Protein AF-A0A973HHX6-F1 (afdb_monomer_lite)

pLDDT: mean 78.4, std 17.72, range [27.7, 93.25]

Radius of gyration: 16.57 Å; chains: 1; bounding box: 42×41×46 Å

Secondary structure (DSSP, 8-state):
-------------SSGGGSBHHHHHHHHHHHHHHHS---SSS--HHHHHHHHHHHHHHHHHHHHHHHTT-TT--TTT-HHHHHT-BHHHHHHHHHHHHHHHHHHHHHHHT-

Foldseek 3Di:
DDPPPPDDPPPDPDPQQQPALLVVLVVQLVVLVVPDDADPVRGPVVSVVVNVVSVVLLLVLLQVQVVVVPNPDDCVVCVVSSRNHGVVSSVVVVVVVVVVVVVVVVVVVVD

Sequence (111 aa):
MKKVILGSMQVAKGDESSKTIYELSVLQGKSIAINCPHSKKEPNYYCVSLLANSINEYSSFCGWLLEQKNSNLKASDNPLLCQQAKVQRFNQWVEFQNQSIHAEIDNLRNQ

Structure (mmCIF, N/CA/C/O backbone):
data_AF-A0A973HHX6-F1
#
_entry.id   AF-A0A973HHX6-F1
#
loop_
_atom_site.group_PDB
_atom_site.id
_atom_site.type_symbol
_atom_site.label_atom_id
_atom_site.label_alt_id
_atom_site.label_comp_id
_atom_site.label_asym_id
_atom_site.label_entity_id
_atom_site.label_seq_id
_atom_site.pdbx_PDB_ins_code
_atom_site.Cartn_x
_atom_site.Cartn_y
_atom_site.Cartn_z
_atom_site.occupancy
_atom_site.B_iso_or_equiv
_atom_site.auth_seq_id
_atom_site.auth_comp_id
_atom_site.auth_asym_id
_atom_site.auth_atom_id
_atom_site.pdbx_PDB_model_num
ATOM 1 N N . MET A 1 1 ? 23.819 -11.187 18.111 1.00 36.25 1 MET A N 1
ATOM 2 C CA . MET A 1 1 ? 22.684 -11.520 17.222 1.00 36.25 1 MET A CA 1
ATOM 3 C C . MET A 1 1 ? 22.419 -10.316 16.330 1.00 36.25 1 MET A C 1
ATOM 5 O O . MET A 1 1 ? 22.175 -9.236 16.854 1.00 36.25 1 MET A O 1
ATOM 9 N N . LYS A 1 2 ? 22.589 -10.453 15.009 1.00 31.33 2 LYS A N 1
ATOM 10 C CA . LYS A 1 2 ? 22.345 -9.363 14.052 1.00 31.33 2 LYS A CA 1
ATOM 11 C C . LYS A 1 2 ? 20.834 -9.168 13.918 1.00 31.33 2 LYS A C 1
ATOM 13 O O . LYS A 1 2 ? 20.121 -10.115 13.609 1.00 31.33 2 LYS A O 1
ATOM 18 N N . LYS A 1 3 ? 20.365 -7.952 14.200 1.00 27.70 3 LYS A N 1
ATOM 19 C CA . LYS A 1 3 ? 18.966 -7.533 14.076 1.00 27.70 3 LYS A CA 1
ATOM 20 C C . LYS A 1 3 ? 18.580 -7.645 12.596 1.00 27.70 3 LYS A C 1
ATOM 22 O O . LYS A 1 3 ? 19.061 -6.858 11.785 1.00 27.70 3 LYS A O 1
ATOM 27 N N . VAL A 1 4 ? 17.786 -8.652 12.235 1.00 29.12 4 VAL A N 1
ATOM 28 C CA . VAL A 1 4 ? 17.170 -8.731 10.906 1.00 29.12 4 VAL A CA 1
ATOM 29 C C . VAL A 1 4 ? 16.081 -7.669 10.891 1.00 29.12 4 VAL A C 1
ATOM 31 O O . VAL A 1 4 ? 15.010 -7.846 11.462 1.00 29.12 4 VAL A O 1
ATOM 34 N N . ILE A 1 5 ? 16.408 -6.515 10.321 1.00 33.53 5 ILE A N 1
ATOM 35 C CA . ILE A 1 5 ? 15.425 -5.492 9.995 1.00 33.53 5 ILE A CA 1
ATOM 36 C C . ILE A 1 5 ? 14.735 -6.011 8.733 1.00 33.53 5 ILE A C 1
ATOM 38 O O . ILE A 1 5 ? 15.247 -5.837 7.630 1.00 33.53 5 ILE A O 1
ATOM 42 N N . LEU A 1 6 ? 13.614 -6.722 8.908 1.00 32.69 6 LEU A N 1
ATOM 43 C CA . LEU A 1 6 ? 12.597 -6.834 7.862 1.00 32.69 6 LEU A CA 1
ATOM 44 C C . LEU A 1 6 ? 12.334 -5.410 7.392 1.00 32.69 6 LEU A C 1
ATOM 46 O O . LEU A 1 6 ? 12.050 -4.565 8.238 1.00 32.69 6 LEU A O 1
ATOM 50 N N . GLY A 1 7 ? 12.571 -5.151 6.104 1.00 32.06 7 GLY A N 1
ATOM 51 C CA . GLY A 1 7 ? 12.633 -3.821 5.514 1.00 32.06 7 GLY A CA 1
ATOM 52 C C . GLY A 1 7 ? 11.427 -2.980 5.896 1.00 32.06 7 GLY A C 1
ATOM 53 O O . GLY A 1 7 ? 10.417 -2.976 5.205 1.00 32.06 7 GLY A O 1
ATOM 54 N N . SER A 1 8 ? 11.551 -2.250 6.998 1.00 34.44 8 SER A N 1
ATOM 55 C CA . SER A 1 8 ? 10.659 -1.170 7.330 1.00 34.44 8 SER A CA 1
ATOM 56 C C . SER A 1 8 ? 10.894 -0.144 6.242 1.00 34.44 8 SER A C 1
ATOM 58 O O . SER A 1 8 ? 11.982 0.430 6.146 1.00 34.44 8 SER A O 1
ATOM 60 N N . MET A 1 9 ? 9.895 0.030 5.375 1.00 40.38 9 MET A N 1
ATOM 61 C CA . MET A 1 9 ? 9.790 1.212 4.538 1.00 40.38 9 MET A CA 1
ATOM 62 C C . MET A 1 9 ? 10.012 2.405 5.463 1.00 40.38 9 MET A C 1
ATOM 64 O O . MET A 1 9 ? 9.142 2.772 6.250 1.00 40.38 9 MET A O 1
ATOM 68 N N . GLN A 1 10 ? 11.211 2.980 5.427 1.00 38.38 10 GLN A N 1
ATOM 69 C CA . GLN A 1 10 ? 11.433 4.312 5.954 1.00 38.38 10 GLN A CA 1
ATOM 70 C C . GLN A 1 10 ? 10.732 5.239 4.968 1.00 38.38 10 GLN A C 1
ATOM 72 O O . GLN A 1 10 ? 11.337 5.739 4.022 1.00 38.38 10 GLN A O 1
ATOM 77 N N . VAL A 1 11 ? 9.414 5.355 5.142 1.00 45.75 11 VAL A N 1
ATOM 78 C CA . VAL A 1 11 ? 8.570 6.318 4.443 1.00 45.75 11 VAL A CA 1
ATOM 79 C C . VAL A 1 11 ? 9.117 7.707 4.780 1.00 45.75 11 VAL A C 1
ATOM 81 O O . VAL A 1 11 ? 9.583 7.960 5.897 1.00 45.75 11 VAL A O 1
ATOM 84 N N . ALA A 1 12 ? 9.240 8.533 3.750 1.00 43.12 12 ALA A N 1
ATOM 85 C CA . ALA A 1 12 ? 10.236 9.579 3.672 1.00 43.12 12 ALA A CA 1
ATOM 86 C C . ALA A 1 12 ? 9.999 10.721 4.678 1.00 43.12 12 ALA A C 1
ATOM 88 O O . ALA A 1 12 ? 8.896 11.170 4.962 1.00 43.12 12 ALA A O 1
ATOM 89 N N . LYS A 1 13 ? 11.098 11.236 5.236 1.00 37.97 13 LYS A N 1
ATOM 90 C CA . LYS A 1 13 ? 11.108 12.395 6.140 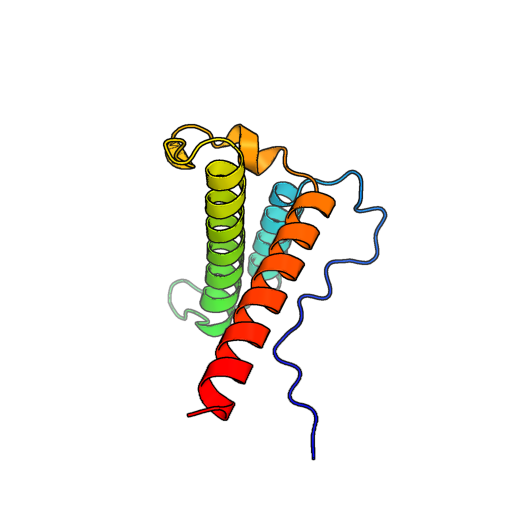1.00 37.97 13 LYS A CA 1
ATOM 91 C C . LYS A 1 13 ? 11.009 13.711 5.354 1.00 37.97 13 LYS A C 1
ATOM 93 O O . LYS A 1 13 ? 11.914 14.538 5.418 1.00 37.97 13 LYS A O 1
ATOM 98 N N . GLY A 1 14 ? 9.953 13.880 4.565 1.00 40.38 14 GLY A N 1
ATOM 99 C CA . GLY A 1 14 ? 9.556 15.170 3.992 1.00 40.38 14 GLY A CA 1
ATOM 100 C C . GLY A 1 14 ? 8.281 15.680 4.662 1.00 40.38 14 GLY A C 1
ATOM 101 O O . GLY A 1 14 ? 7.698 14.981 5.480 1.00 40.38 14 GLY A O 1
ATOM 102 N N . ASP A 1 15 ? 7.820 16.875 4.309 1.00 49.41 15 ASP A N 1
ATOM 103 C CA . ASP A 1 15 ? 6.526 17.442 4.726 1.00 49.41 15 ASP A CA 1
ATOM 104 C C . ASP A 1 15 ? 5.332 16.655 4.113 1.00 49.41 15 ASP A C 1
ATOM 106 O O . ASP A 1 15 ? 4.575 17.131 3.267 1.00 49.41 15 ASP A O 1
ATOM 110 N N . GLU A 1 16 ? 5.239 15.363 4.447 1.00 54.00 16 GLU A N 1
ATOM 111 C CA . GLU A 1 16 ? 4.440 14.329 3.772 1.00 54.00 16 GLU A CA 1
ATOM 112 C C . GLU A 1 16 ? 2.988 14.257 4.240 1.00 54.00 16 GLU A C 1
ATOM 114 O O . GLU A 1 16 ? 2.180 13.548 3.643 1.00 54.00 16 GLU A O 1
ATOM 119 N N . SER A 1 17 ? 2.621 15.027 5.266 1.00 56.34 17 SER A N 1
ATOM 120 C CA . SER A 1 17 ? 1.243 15.075 5.772 1.00 56.34 17 SER A CA 1
ATOM 121 C C . SER A 1 17 ? 0.237 15.536 4.705 1.00 56.34 17 SER A C 1
ATOM 123 O O . SER A 1 17 ? -0.925 15.124 4.712 1.00 56.34 17 SER A O 1
ATOM 125 N N . SER A 1 18 ? 0.699 16.349 3.749 1.00 63.78 18 SER A N 1
ATOM 126 C CA . SER A 1 18 ? -0.101 16.885 2.648 1.00 63.78 18 SER A CA 1
ATOM 127 C C . SER A 1 18 ? -0.186 15.954 1.433 1.00 63.78 18 SER A C 1
ATOM 129 O O . SER A 1 18 ? -1.127 16.087 0.642 1.00 63.78 18 SER A O 1
ATOM 131 N N . LYS A 1 19 ? 0.733 14.990 1.289 1.00 80.56 19 LYS A N 1
ATOM 132 C CA . LYS A 1 19 ? 0.777 14.071 0.145 1.00 80.56 19 LYS A CA 1
ATOM 133 C C . LYS A 1 19 ? -0.207 12.918 0.310 1.00 80.56 19 LYS A C 1
ATOM 135 O O . LYS A 1 19 ? -0.585 12.522 1.416 1.00 80.56 19 LYS A O 1
ATOM 140 N N . THR A 1 20 ? -0.656 12.387 -0.815 1.00 90.25 20 THR A N 1
ATOM 141 C CA . THR A 1 20 ? -1.434 11.149 -0.852 1.00 90.25 20 THR A CA 1
ATOM 142 C C . THR A 1 20 ? -0.505 9.945 -0.883 1.00 90.25 20 THR A C 1
ATOM 144 O O . THR A 1 20 ? 0.608 10.009 -1.409 1.00 90.25 20 THR A O 1
ATOM 147 N N . ILE A 1 21 ? -0.966 8.816 -0.348 1.00 89.06 21 ILE A N 1
ATOM 148 C CA . ILE A 1 21 ? -0.199 7.571 -0.447 1.00 89.06 21 ILE A CA 1
ATOM 149 C C . ILE A 1 21 ? -0.043 7.128 -1.907 1.00 89.06 21 ILE A C 1
ATOM 151 O O . ILE A 1 21 ? 1.008 6.627 -2.284 1.00 89.06 21 ILE A O 1
ATOM 155 N N . TYR A 1 22 ? -1.032 7.414 -2.759 1.00 88.00 22 TYR A N 1
ATOM 156 C CA . TYR A 1 22 ? -0.948 7.145 -4.193 1.00 88.00 22 TYR A CA 1
ATOM 157 C C . TYR A 1 22 ? 0.222 7.878 -4.864 1.00 88.00 22 TYR A C 1
ATOM 159 O O . TYR A 1 22 ? 0.988 7.262 -5.603 1.00 88.00 22 TYR A O 1
ATOM 167 N N . GLU A 1 23 ? 0.407 9.173 -4.584 1.00 88.62 23 GLU A N 1
ATOM 168 C CA . GLU A 1 23 ? 1.547 9.934 -5.112 1.00 88.62 23 GLU A CA 1
ATOM 169 C C . GLU A 1 23 ? 2.882 9.324 -4.676 1.00 88.62 23 GLU A C 1
ATOM 171 O O . GLU A 1 23 ? 3.797 9.203 -5.493 1.00 88.62 23 GLU A O 1
ATOM 176 N N . LEU A 1 24 ? 2.989 8.897 -3.415 1.00 87.31 24 LEU A N 1
ATOM 177 C CA . LEU A 1 24 ? 4.190 8.239 -2.905 1.00 87.31 24 LEU A CA 1
ATOM 178 C C . LEU A 1 24 ? 4.434 6.883 -3.581 1.00 87.31 24 LEU A C 1
ATOM 180 O O . LEU A 1 24 ? 5.556 6.632 -4.018 1.00 87.31 24 LEU A O 1
ATOM 184 N N . SER A 1 25 ? 3.403 6.050 -3.755 1.00 87.00 25 SER A N 1
ATOM 185 C CA . SER A 1 25 ? 3.503 4.766 -4.466 1.00 87.00 25 SER A CA 1
ATOM 186 C C . SER A 1 25 ? 3.927 4.953 -5.927 1.00 87.00 25 SER A C 1
ATOM 188 O O . SER A 1 25 ? 4.786 4.227 -6.429 1.00 87.00 25 SER A O 1
ATOM 190 N N . VAL A 1 26 ? 3.403 5.976 -6.614 1.00 87.00 26 VAL A N 1
ATOM 191 C CA . VAL A 1 26 ? 3.818 6.314 -7.987 1.00 87.00 26 VAL A CA 1
ATOM 192 C C . VAL A 1 26 ? 5.279 6.768 -8.031 1.00 87.00 26 VAL A C 1
ATOM 194 O O . VAL A 1 26 ? 6.028 6.347 -8.917 1.00 87.00 26 VAL A O 1
ATOM 197 N N . LEU A 1 27 ? 5.712 7.616 -7.093 1.00 88.38 27 LEU A N 1
ATOM 198 C CA . LEU A 1 27 ? 7.106 8.063 -7.005 1.00 88.38 27 LEU A CA 1
ATOM 199 C C . LEU A 1 27 ? 8.059 6.899 -6.704 1.00 88.38 27 LEU A C 1
ATOM 201 O O . LEU A 1 27 ? 9.119 6.803 -7.324 1.00 88.38 27 LEU A O 1
ATOM 205 N N . GLN A 1 28 ? 7.665 5.986 -5.816 1.00 86.56 28 GLN A N 1
ATOM 206 C CA . GLN A 1 28 ? 8.413 4.768 -5.517 1.00 86.56 28 GLN A CA 1
ATOM 207 C C . GLN A 1 28 ? 8.537 3.877 -6.758 1.00 86.56 28 GLN A C 1
ATOM 209 O O . GLN A 1 28 ? 9.646 3.470 -7.100 1.00 86.56 28 GLN A O 1
ATOM 214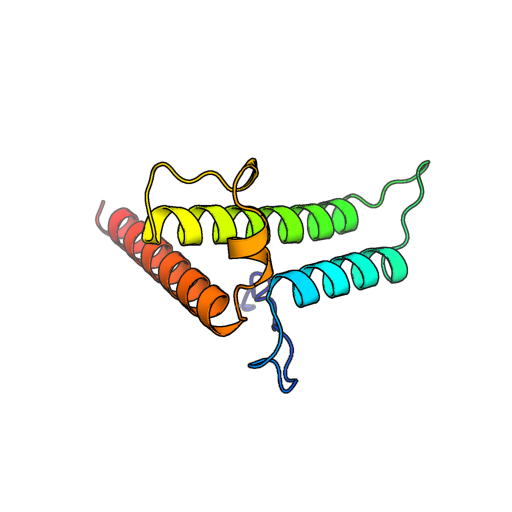 N N . GLY A 1 29 ? 7.439 3.641 -7.484 1.00 85.88 29 GLY A N 1
ATOM 215 C CA . GLY A 1 29 ? 7.451 2.870 -8.729 1.00 85.88 29 GLY A CA 1
ATOM 216 C C . GLY A 1 29 ? 8.381 3.472 -9.787 1.00 85.88 29 GLY A C 1
ATOM 217 O O . GLY A 1 29 ? 9.180 2.754 -10.390 1.00 85.88 29 GLY A O 1
ATOM 218 N N . LYS A 1 30 ? 8.358 4.802 -9.958 1.00 87.00 30 LYS A N 1
ATOM 219 C CA . LYS A 1 30 ? 9.296 5.519 -10.843 1.00 87.00 30 LYS A CA 1
ATOM 220 C C . LYS A 1 30 ? 10.749 5.361 -10.394 1.00 87.00 30 LYS A C 1
ATOM 222 O O . LYS A 1 30 ? 11.616 5.119 -11.227 1.00 87.00 30 LYS A O 1
ATOM 227 N N . SER A 1 31 ? 11.016 5.469 -9.093 1.00 87.44 31 SER A N 1
ATOM 228 C CA . SER A 1 31 ? 12.360 5.286 -8.535 1.00 87.44 31 SER A CA 1
ATOM 229 C C . SER A 1 31 ? 12.888 3.869 -8.770 1.00 87.44 31 SER A C 1
ATOM 231 O O . SER A 1 31 ? 14.024 3.711 -9.210 1.00 87.44 31 SER A O 1
ATOM 233 N N . ILE A 1 32 ? 12.062 2.839 -8.553 1.00 84.75 32 ILE A N 1
ATOM 234 C CA . ILE A 1 32 ? 12.425 1.440 -8.830 1.00 84.75 32 ILE A CA 1
ATOM 235 C C . ILE A 1 32 ? 12.707 1.253 -10.323 1.00 84.75 32 ILE A C 1
ATOM 237 O O . ILE A 1 32 ? 13.696 0.620 -10.676 1.00 84.75 32 ILE A O 1
ATOM 241 N N . ALA A 1 33 ? 11.885 1.833 -11.202 1.00 82.31 33 ALA A N 1
ATOM 242 C CA . ALA A 1 33 ? 12.086 1.731 -12.644 1.00 82.31 33 ALA A CA 1
ATOM 243 C C . ALA A 1 33 ? 13.414 2.355 -13.115 1.00 82.31 33 ALA A C 1
ATOM 245 O O . ALA A 1 33 ? 14.045 1.814 -14.017 1.00 82.31 33 ALA A O 1
ATOM 246 N N . ILE A 1 34 ? 13.846 3.464 -12.502 1.00 85.19 34 ILE A N 1
ATOM 247 C CA . ILE A 1 34 ? 15.104 4.155 -12.835 1.00 85.19 34 ILE A CA 1
ATOM 248 C C . ILE A 1 34 ? 16.314 3.434 -12.235 1.00 85.19 34 ILE A C 1
ATOM 250 O O . ILE A 1 34 ? 17.316 3.220 -12.911 1.00 85.19 34 ILE A O 1
ATOM 254 N N . ASN A 1 35 ? 16.231 3.087 -10.951 1.00 83.50 35 ASN A N 1
ATOM 255 C CA . ASN A 1 35 ? 17.377 2.615 -10.178 1.00 83.50 35 ASN A CA 1
ATOM 256 C C . ASN A 1 35 ? 17.567 1.102 -10.250 1.00 83.50 35 ASN A C 1
ATOM 258 O O . ASN A 1 35 ? 18.591 0.594 -9.793 1.00 83.50 35 ASN A O 1
ATOM 262 N N . CYS A 1 36 ? 16.598 0.372 -10.802 1.00 81.62 36 CYS A N 1
ATOM 263 C CA . CYS A 1 36 ? 16.752 -1.050 -10.994 1.00 81.62 36 CYS A CA 1
ATOM 264 C C . CYS A 1 36 ? 17.215 -1.401 -12.412 1.00 81.62 36 CYS A C 1
ATOM 266 O O . CYS A 1 36 ? 16.417 -1.292 -13.348 1.00 81.62 36 CYS A O 1
ATOM 268 N N . PRO A 1 37 ? 18.424 -1.966 -12.575 1.00 72.31 37 PRO A N 1
ATOM 269 C CA . PRO A 1 37 ? 18.817 -2.576 -13.832 1.00 72.31 37 PRO A CA 1
ATOM 270 C C . PRO A 1 37 ? 17.948 -3.812 -14.085 1.00 72.31 37 PRO A C 1
ATOM 272 O O . PRO A 1 37 ? 18.080 -4.833 -13.411 1.00 72.31 37 PRO A O 1
ATOM 275 N N . HIS A 1 38 ? 17.040 -3.709 -15.049 1.00 74.25 38 HIS A N 1
ATOM 276 C CA . HIS A 1 38 ? 16.279 -4.826 -15.591 1.00 74.25 38 HIS A CA 1
ATOM 277 C C . HIS A 1 38 ? 16.089 -4.614 -17.090 1.00 74.25 38 HIS A C 1
ATOM 279 O O . HIS A 1 38 ? 15.955 -3.487 -17.564 1.00 74.25 38 HIS A O 1
ATOM 285 N N . SER A 1 39 ? 16.054 -5.702 -17.853 1.00 73.56 39 SER A N 1
ATOM 286 C CA . SER A 1 39 ? 15.640 -5.660 -19.252 1.00 73.56 39 SER A CA 1
ATOM 287 C C . SER A 1 39 ? 14.536 -6.682 -19.497 1.00 73.56 39 SER A C 1
ATOM 289 O O . SER A 1 39 ? 14.339 -7.607 -18.713 1.00 73.56 39 SER A O 1
ATOM 291 N N . LYS A 1 40 ? 13.815 -6.555 -20.617 1.00 72.81 40 LYS A N 1
ATOM 292 C CA . LYS A 1 40 ? 12.834 -7.577 -21.025 1.00 72.81 40 LYS A CA 1
ATOM 293 C C . LYS A 1 40 ? 13.476 -8.948 -21.278 1.00 72.81 40 LYS A C 1
ATOM 295 O O . LYS A 1 40 ? 12.779 -9.951 -21.226 1.00 72.81 40 LYS A O 1
ATOM 300 N N . LYS A 1 41 ? 14.776 -8.980 -21.591 1.00 81.00 41 LYS A N 1
ATOM 301 C CA . LYS A 1 41 ? 15.534 -10.209 -21.868 1.00 81.00 41 LYS A CA 1
ATOM 302 C C . LYS A 1 41 ? 16.155 -10.803 -20.602 1.00 81.00 41 LYS A C 1
ATOM 304 O O . LYS A 1 41 ? 16.330 -12.010 -20.529 1.00 81.00 41 LYS A O 1
ATOM 309 N N . GLU A 1 42 ? 16.435 -9.959 -19.613 1.00 80.50 42 GLU A N 1
ATOM 310 C CA . GLU A 1 42 ? 17.034 -10.317 -18.328 1.00 80.50 42 GLU A CA 1
ATOM 311 C C . GLU A 1 42 ? 16.282 -9.582 -17.211 1.00 80.50 42 GLU A C 1
ATOM 313 O O . GLU A 1 42 ? 16.661 -8.470 -16.813 1.00 80.50 42 GLU A O 1
ATOM 318 N N . PRO A 1 43 ? 15.152 -10.144 -16.749 1.00 80.44 43 PRO A N 1
ATOM 319 C CA . PRO A 1 43 ? 14.395 -9.544 -15.668 1.00 80.44 43 PRO A CA 1
ATOM 320 C C . PRO A 1 43 ? 15.191 -9.618 -14.363 1.00 80.44 43 PRO A C 1
ATOM 322 O O . PRO A 1 43 ? 15.698 -10.670 -13.976 1.00 80.44 43 PRO A O 1
ATOM 325 N N . ASN A 1 44 ? 15.241 -8.504 -13.636 1.00 86.75 44 ASN A N 1
ATOM 326 C CA . ASN A 1 44 ? 15.718 -8.494 -12.261 1.00 86.75 44 ASN A CA 1
ATOM 327 C C . ASN A 1 44 ? 14.539 -8.770 -11.325 1.00 86.75 44 ASN A C 1
ATOM 329 O O . ASN A 1 44 ? 13.781 -7.864 -10.969 1.00 86.75 44 ASN A O 1
ATOM 333 N N . TYR A 1 45 ? 14.372 -10.037 -10.948 1.00 87.31 45 TYR A N 1
ATOM 334 C CA . TYR A 1 45 ? 13.233 -10.490 -10.146 1.00 87.31 45 TYR A CA 1
ATOM 335 C C . TYR A 1 45 ? 13.136 -9.816 -8.779 1.00 87.31 45 TYR A C 1
ATOM 337 O O . TYR A 1 45 ? 12.029 -9.617 -8.286 1.00 87.31 45 TYR A O 1
ATOM 345 N N . TYR A 1 46 ? 14.260 -9.391 -8.197 1.00 86.81 46 TYR A N 1
ATOM 346 C CA . TYR A 1 46 ? 14.234 -8.610 -6.965 1.00 86.81 46 TYR A CA 1
ATOM 347 C C . TYR A 1 46 ? 13.509 -7.277 -7.182 1.00 86.81 46 TYR A C 1
ATOM 349 O O . TYR A 1 46 ? 12.606 -6.922 -6.432 1.00 86.81 46 TYR A O 1
ATOM 357 N N . CYS A 1 47 ? 13.796 -6.565 -8.263 1.00 84.69 47 CYS A N 1
ATOM 358 C CA . CYS A 1 47 ? 13.118 -5.299 -8.526 1.00 84.69 47 CYS A CA 1
ATOM 359 C C . CYS A 1 47 ? 11.674 -5.456 -8.970 1.00 84.69 47 CYS A C 1
ATOM 361 O O . CYS A 1 47 ? 10.827 -4.647 -8.595 1.00 84.69 47 CYS A O 1
ATOM 363 N N . VAL A 1 48 ? 11.385 -6.514 -9.730 1.00 83.81 48 VAL A N 1
ATOM 364 C CA . VAL A 1 48 ? 10.003 -6.897 -10.028 1.00 83.81 48 VAL A CA 1
ATOM 365 C C . VAL A 1 48 ? 9.250 -7.157 -8.721 1.00 83.81 48 VAL A C 1
ATOM 367 O O . VAL A 1 48 ? 8.135 -6.666 -8.568 1.00 83.81 48 VAL A O 1
ATOM 370 N N . SER A 1 49 ? 9.870 -7.832 -7.744 1.00 88.19 49 SER A N 1
ATOM 371 C CA . SER A 1 49 ? 9.256 -8.051 -6.429 1.00 88.19 49 SER A CA 1
ATOM 372 C C . SER A 1 49 ? 9.082 -6.768 -5.619 1.00 88.19 49 SER A C 1
ATOM 374 O O . SER A 1 49 ? 8.055 -6.625 -4.969 1.00 88.19 49 SER A O 1
ATOM 376 N N . LEU A 1 50 ? 10.003 -5.800 -5.700 1.00 86.62 50 LEU A N 1
ATOM 377 C CA . LEU A 1 50 ? 9.837 -4.505 -5.029 1.00 86.62 50 LEU A CA 1
ATOM 378 C C . LEU A 1 50 ? 8.644 -3.726 -5.592 1.00 86.62 50 LEU A C 1
ATOM 380 O O . LEU A 1 50 ? 7.862 -3.156 -4.830 1.00 86.62 50 LEU A O 1
ATOM 384 N N . LEU A 1 51 ? 8.483 -3.719 -6.920 1.00 85.12 51 LEU A N 1
ATOM 385 C CA . LEU A 1 51 ? 7.334 -3.086 -7.562 1.00 85.12 51 LEU A CA 1
ATOM 386 C C . LEU A 1 51 ? 6.032 -3.813 -7.204 1.00 85.12 51 LEU A C 1
ATOM 388 O O . LEU A 1 51 ? 5.054 -3.167 -6.834 1.00 85.12 51 LEU A O 1
ATOM 392 N N . ALA A 1 52 ? 6.030 -5.147 -7.268 1.00 88.00 52 ALA A N 1
ATOM 393 C CA . ALA A 1 52 ? 4.880 -5.959 -6.887 1.00 88.00 52 ALA A CA 1
ATOM 394 C C . ALA A 1 52 ? 4.496 -5.752 -5.414 1.00 88.00 52 ALA A C 1
ATOM 396 O O . ALA A 1 52 ? 3.315 -5.623 -5.111 1.00 88.00 52 ALA A O 1
ATOM 397 N N . ASN A 1 53 ? 5.477 -5.650 -4.511 1.00 88.81 53 ASN A N 1
ATOM 398 C CA . ASN A 1 53 ? 5.237 -5.386 -3.095 1.00 88.81 53 ASN A CA 1
ATOM 399 C C . ASN A 1 53 ? 4.551 -4.031 -2.889 1.00 88.81 53 ASN A C 1
ATOM 401 O O . ASN A 1 53 ? 3.528 -3.970 -2.220 1.00 88.81 53 ASN A O 1
ATOM 405 N N . SER A 1 54 ? 5.047 -2.972 -3.539 1.00 86.50 54 SER A N 1
ATOM 406 C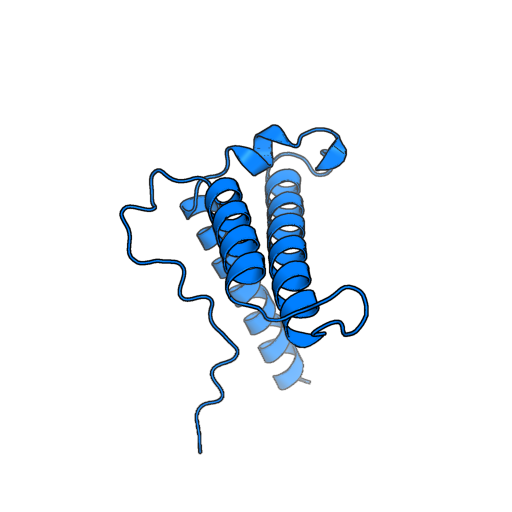 CA . SER A 1 54 ? 4.440 -1.634 -3.461 1.00 86.50 54 SER A CA 1
ATOM 407 C C . SER A 1 54 ? 2.989 -1.622 -3.971 1.00 86.50 54 SER A C 1
ATOM 409 O O . SER A 1 54 ? 2.110 -1.018 -3.354 1.00 86.50 54 SER A O 1
ATOM 411 N N . ILE A 1 55 ? 2.707 -2.340 -5.068 1.00 86.88 55 ILE A N 1
ATOM 412 C CA . ILE A 1 55 ? 1.344 -2.487 -5.608 1.00 86.88 55 ILE A CA 1
ATOM 413 C C . ILE A 1 55 ? 0.448 -3.250 -4.626 1.00 86.88 55 ILE A C 1
ATOM 415 O O . ILE A 1 55 ? -0.680 -2.827 -4.366 1.00 86.88 55 ILE A O 1
ATOM 419 N N . ASN A 1 56 ? 0.945 -4.355 -4.070 1.00 90.06 56 ASN A N 1
ATOM 420 C CA . ASN A 1 56 ? 0.196 -5.185 -3.131 1.00 90.06 56 ASN A CA 1
ATOM 421 C C . ASN A 1 56 ? -0.121 -4.428 -1.838 1.00 90.06 56 ASN A C 1
ATOM 423 O O . ASN A 1 56 ? -1.260 -4.464 -1.386 1.00 90.06 56 ASN A O 1
ATOM 427 N N . GLU A 1 57 ? 0.839 -3.694 -1.275 1.00 89.88 57 GLU A N 1
ATOM 428 C CA . GLU A 1 57 ? 0.628 -2.863 -0.084 1.00 89.88 57 GLU A CA 1
ATOM 429 C C . GLU A 1 57 ? -0.434 -1.789 -0.327 1.00 89.88 57 GLU A C 1
ATOM 431 O O . GLU A 1 57 ? -1.354 -1.637 0.477 1.00 89.88 57 GLU A O 1
ATOM 436 N N . TYR A 1 58 ? -0.367 -1.086 -1.464 1.00 89.25 58 TYR A N 1
ATOM 437 C CA . TYR A 1 58 ? -1.379 -0.092 -1.825 1.00 89.25 58 TYR A CA 1
ATOM 438 C C . TYR A 1 58 ? -2.767 -0.724 -2.017 1.00 89.25 58 TYR A C 1
ATOM 440 O O . TYR A 1 58 ? -3.772 -0.174 -1.559 1.00 89.25 58 TYR A O 1
ATOM 448 N N . SER A 1 59 ? -2.835 -1.893 -2.661 1.00 89.75 59 SER A N 1
ATOM 449 C CA . SER A 1 59 ? -4.087 -2.626 -2.866 1.00 89.75 59 SER A CA 1
ATOM 450 C C . SER A 1 59 ? -4.704 -3.081 -1.540 1.00 89.75 59 SER A C 1
ATOM 452 O O . SER A 1 59 ? -5.900 -2.881 -1.325 1.00 89.75 59 SER A O 1
ATOM 454 N N . SER A 1 60 ? -3.902 -3.642 -0.634 1.00 90.75 60 SER A N 1
ATOM 455 C CA . SER A 1 60 ? -4.345 -4.077 0.697 1.00 90.75 60 SER A CA 1
ATOM 456 C C . SER A 1 60 ? -4.821 -2.904 1.549 1.00 90.75 60 SER A C 1
ATOM 458 O O . SER A 1 60 ? -5.887 -2.978 2.162 1.00 90.75 60 SER A O 1
ATOM 460 N N . PHE A 1 61 ? -4.087 -1.789 1.530 1.00 92.69 61 PHE A N 1
ATOM 461 C CA . PHE A 1 61 ? -4.518 -0.547 2.165 1.00 92.69 61 PHE A CA 1
ATOM 462 C C . PHE A 1 61 ? -5.877 -0.074 1.629 1.00 92.69 61 PHE A C 1
ATOM 464 O O . PHE A 1 61 ? -6.759 0.294 2.404 1.00 92.69 61 PHE A O 1
ATOM 471 N N . CYS A 1 62 ? -6.057 -0.085 0.30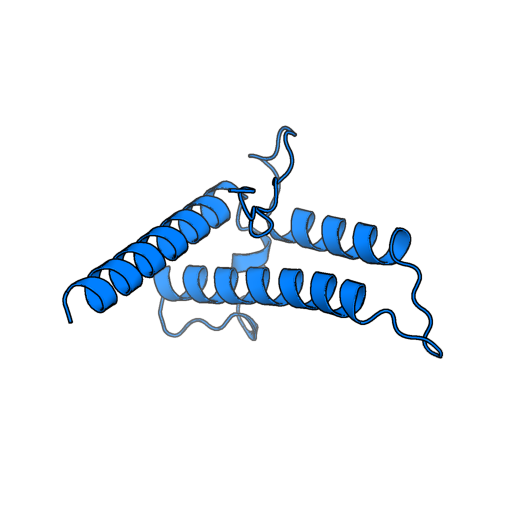7 1.00 91.56 62 CYS A N 1
ATOM 472 C CA . CYS A 1 62 ? -7.298 0.348 -0.327 1.00 91.56 62 CYS A CA 1
ATOM 473 C C . CYS A 1 62 ? -8.483 -0.551 0.064 1.00 91.56 62 CYS A C 1
ATOM 475 O O . CYS A 1 62 ? -9.554 -0.033 0.374 1.00 91.56 62 CYS A O 1
ATOM 477 N N . GLY A 1 63 ? -8.280 -1.872 0.124 1.00 90.75 63 GLY A N 1
ATOM 478 C CA . GLY A 1 63 ? -9.281 -2.820 0.627 1.00 90.75 63 GLY A CA 1
ATOM 479 C C . GLY A 1 63 ? -9.710 -2.490 2.056 1.00 90.75 63 GLY A C 1
ATOM 480 O O . GLY A 1 63 ? -10.887 -2.229 2.298 1.00 90.75 63 GLY A O 1
ATOM 481 N N . TRP A 1 64 ? -8.742 -2.367 2.968 1.00 92.75 64 TRP A N 1
ATOM 482 C CA . TRP A 1 64 ? -9.003 -1.981 4.356 1.00 92.75 64 TRP A CA 1
ATOM 483 C C . TRP A 1 64 ? -9.753 -0.646 4.458 1.00 92.75 64 TRP A C 1
ATOM 485 O O . TRP A 1 64 ? -10.750 -0.538 5.169 1.00 92.75 64 TRP A O 1
ATOM 495 N N . LEU A 1 65 ? -9.321 0.381 3.721 1.00 92.75 65 LEU A N 1
ATOM 496 C CA . LEU A 1 65 ? -9.939 1.707 3.769 1.00 92.75 65 LEU A CA 1
ATOM 497 C C . LEU A 1 65 ? -11.414 1.676 3.340 1.00 92.75 65 LEU A C 1
ATOM 499 O O . LEU A 1 65 ? -12.241 2.396 3.908 1.00 92.75 65 LEU A O 1
ATOM 503 N N . LEU A 1 66 ? -11.732 0.884 2.316 1.00 91.00 66 LEU A N 1
ATOM 504 C CA . LEU A 1 66 ? -13.091 0.746 1.806 1.00 91.00 66 LEU A CA 1
ATOM 505 C C . LEU A 1 66 ? -13.966 -0.066 2.756 1.00 91.00 66 LEU A C 1
ATOM 507 O O . LEU A 1 66 ? -15.076 0.374 3.043 1.00 91.00 66 LEU A O 1
ATOM 511 N N . GLU A 1 67 ? -13.451 -1.156 3.323 1.00 88.81 67 GLU A N 1
ATOM 512 C CA . GLU A 1 67 ? -14.153 -1.949 4.339 1.00 88.81 67 GLU A CA 1
ATOM 513 C C . GLU A 1 67 ? -14.540 -1.110 5.562 1.00 88.81 67 GLU A C 1
ATOM 515 O O . GLU A 1 67 ? -15.670 -1.208 6.041 1.00 88.81 67 GLU A O 1
ATOM 520 N N . GLN A 1 68 ? -13.654 -0.214 6.014 1.00 85.69 68 GLN A N 1
ATOM 521 C CA . GLN A 1 68 ? -13.944 0.723 7.109 1.00 85.69 68 GLN A CA 1
ATOM 522 C C . GLN A 1 68 ? -15.089 1.699 6.788 1.00 85.69 68 GLN A C 1
ATOM 524 O O . GLN A 1 68 ? -15.721 2.233 7.698 1.00 85.69 68 GLN A O 1
ATOM 529 N N . LYS A 1 69 ? -15.349 1.979 5.505 1.00 81.62 69 LYS A N 1
ATOM 530 C CA . LYS A 1 69 ? -16.445 2.858 5.069 1.00 81.62 69 LYS A CA 1
ATOM 531 C C . LYS A 1 69 ? -17.733 2.080 4.825 1.00 81.62 69 LYS A C 1
ATOM 533 O O . LYS A 1 69 ? -18.793 2.516 5.265 1.00 81.62 69 LYS A O 1
ATOM 538 N N . ASN A 1 70 ? -17.647 0.990 4.067 1.00 82.88 70 ASN A N 1
ATOM 539 C CA . ASN A 1 70 ? -18.742 0.087 3.732 1.00 82.88 70 ASN A CA 1
ATOM 540 C C . ASN A 1 70 ? -18.154 -1.175 3.080 1.00 82.88 70 ASN A C 1
ATOM 542 O O . ASN A 1 70 ? -17.520 -1.093 2.029 1.00 82.88 70 ASN A O 1
ATOM 546 N N . SER A 1 71 ? -18.435 -2.339 3.664 1.00 82.56 71 SER A N 1
ATOM 547 C CA . SER A 1 71 ? -17.927 -3.644 3.222 1.00 82.56 71 SER A CA 1
ATOM 548 C C . SER A 1 71 ? -18.318 -4.048 1.794 1.00 82.56 71 SER A C 1
ATOM 550 O O . SER A 1 71 ? -17.721 -4.962 1.236 1.00 82.56 71 SER A O 1
ATOM 552 N N . ASN A 1 72 ? -19.293 -3.375 1.177 1.00 85.19 72 ASN A N 1
ATOM 553 C CA . ASN A 1 72 ? -19.700 -3.627 -0.206 1.00 85.19 72 ASN A CA 1
ATOM 554 C C . ASN A 1 72 ? -18.945 -2.769 -1.236 1.00 85.19 72 ASN A C 1
ATOM 556 O O . ASN A 1 72 ? -19.127 -2.965 -2.439 1.00 85.19 72 ASN A O 1
ATOM 560 N N . LEU A 1 73 ? -18.129 -1.800 -0.803 1.00 84.94 73 LEU A N 1
ATOM 561 C CA . LEU A 1 73 ? -17.356 -0.964 -1.719 1.00 84.94 73 LEU A CA 1
ATOM 562 C C . LEU A 1 73 ? -16.138 -1.722 -2.244 1.00 84.94 73 LEU A C 1
ATOM 564 O O . LEU A 1 73 ? -15.336 -2.250 -1.481 1.00 84.94 73 LEU A O 1
ATOM 568 N N . LYS A 1 74 ? -15.964 -1.710 -3.567 1.00 81.75 74 LYS A N 1
ATOM 569 C CA . LYS A 1 74 ? -14.796 -2.284 -4.241 1.00 81.75 74 LYS A CA 1
ATOM 570 C C . LYS A 1 74 ? -13.853 -1.193 -4.728 1.00 81.75 74 LYS A C 1
ATOM 572 O O . LYS A 1 74 ? -14.292 -0.131 -5.176 1.00 81.75 74 LYS A O 1
ATOM 577 N N . ALA A 1 75 ? -12.556 -1.494 -4.691 1.00 81.00 75 ALA A N 1
ATOM 578 C CA . ALA A 1 75 ? -11.492 -0.604 -5.157 1.00 81.00 75 ALA A CA 1
ATOM 579 C C . ALA A 1 75 ? -11.605 -0.269 -6.649 1.00 81.00 75 ALA A C 1
ATOM 581 O O . ALA A 1 75 ? -11.385 0.878 -7.032 1.00 81.00 75 ALA A O 1
ATOM 582 N N . SER A 1 76 ? -12.007 -1.245 -7.472 1.00 80.81 76 SER A N 1
ATOM 583 C CA . SER A 1 76 ? -12.240 -1.061 -8.912 1.00 80.81 76 SER A CA 1
ATOM 584 C C . SER A 1 76 ? -13.278 0.017 -9.211 1.00 80.81 76 SER A C 1
ATOM 586 O O . SER A 1 76 ? -13.139 0.756 -10.181 1.00 80.81 76 SER A O 1
ATOM 588 N N . ASP A 1 77 ? -14.289 0.122 -8.351 1.00 84.62 77 ASP A N 1
ATOM 589 C CA . ASP A 1 77 ? -15.457 0.973 -8.570 1.00 84.62 77 ASP A CA 1
ATOM 590 C C . ASP A 1 77 ? -15.290 2.338 -7.882 1.00 84.62 77 ASP A C 1
ATOM 592 O O . ASP A 1 77 ? -16.002 3.291 -8.186 1.00 84.62 77 ASP A O 1
ATOM 596 N N . ASN A 1 78 ? -14.327 2.449 -6.958 1.00 83.56 78 ASN A N 1
ATOM 597 C CA . ASN A 1 78 ? -14.082 3.640 -6.143 1.00 83.56 78 ASN A CA 1
ATOM 598 C C . ASN A 1 78 ? -12.588 4.026 -6.074 1.00 83.56 78 ASN A C 1
ATOM 600 O O . ASN A 1 78 ? -12.074 4.289 -4.980 1.00 83.56 78 ASN A O 1
ATOM 604 N N . PRO A 1 79 ? -11.866 4.115 -7.207 1.00 82.44 79 PRO A N 1
ATOM 605 C CA . PRO A 1 79 ? -10.420 4.345 -7.199 1.00 82.44 79 PRO A CA 1
ATOM 606 C C . PRO A 1 79 ? -10.036 5.687 -6.555 1.00 82.44 79 PRO A C 1
ATOM 608 O O . PRO A 1 79 ? -9.000 5.79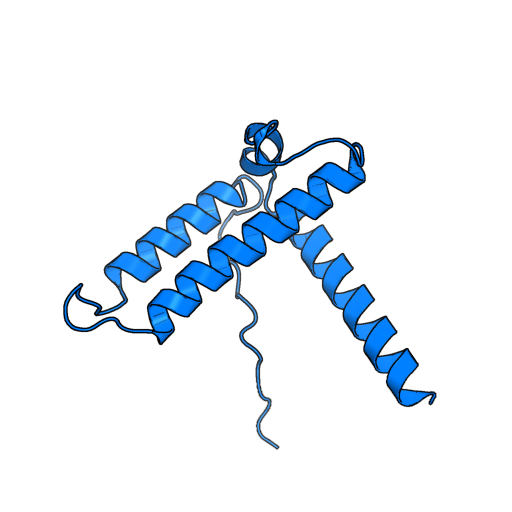4 -5.899 1.00 82.44 79 PRO A O 1
ATOM 611 N N . LEU A 1 80 ? -10.896 6.705 -6.677 1.00 87.00 80 LEU A N 1
ATOM 612 C CA . LEU A 1 80 ? -10.651 8.045 -6.135 1.00 87.00 80 LEU A CA 1
ATOM 613 C C . LEU A 1 80 ? -10.565 8.068 -4.604 1.00 87.00 80 LEU A C 1
ATOM 615 O O . LEU A 1 80 ? -9.768 8.829 -4.060 1.00 87.00 80 LEU A O 1
ATOM 619 N N . LEU A 1 81 ? -11.329 7.220 -3.903 1.00 85.50 81 LEU A N 1
ATOM 620 C CA . LEU A 1 81 ? -11.300 7.168 -2.436 1.00 85.50 81 LEU A CA 1
ATOM 621 C C . LEU A 1 81 ? -9.925 6.738 -1.915 1.00 85.50 81 LEU A C 1
ATOM 623 O O . LEU A 1 81 ? -9.440 7.283 -0.925 1.00 85.50 81 LEU A O 1
ATOM 627 N N . CYS A 1 82 ? -9.281 5.801 -2.609 1.00 87.38 82 CYS A N 1
ATOM 628 C CA . CYS A 1 82 ? -7.942 5.334 -2.270 1.00 87.38 82 CYS A CA 1
ATOM 629 C C . CYS A 1 82 ? -6.854 6.290 -2.771 1.00 87.38 82 CYS A C 1
ATOM 631 O O . CYS A 1 82 ? -5.842 6.482 -2.098 1.00 87.38 82 CYS A O 1
ATOM 633 N N . GLN A 1 83 ? -7.053 6.932 -3.926 1.00 89.62 83 GLN A N 1
ATOM 634 C CA . GLN A 1 83 ? -6.100 7.908 -4.466 1.00 89.62 83 GLN A CA 1
ATOM 635 C C . GLN A 1 83 ? -6.006 9.177 -3.617 1.00 89.62 83 GLN A C 1
ATOM 637 O O . GLN A 1 83 ? -4.924 9.732 -3.468 1.00 89.62 83 GLN A O 1
ATOM 642 N N . GLN A 1 84 ? -7.115 9.624 -3.027 1.00 90.25 84 GLN A N 1
ATOM 643 C CA . GLN A 1 84 ? -7.158 10.837 -2.206 1.00 90.25 84 GLN A CA 1
ATOM 644 C C . GLN A 1 84 ? -6.699 10.613 -0.758 1.00 90.25 84 GLN A C 1
ATOM 646 O O . GLN A 1 84 ? -6.555 11.575 0.002 1.00 90.25 84 GLN A O 1
ATOM 651 N N . ALA A 1 85 ? -6.466 9.362 -0.356 1.00 90.50 85 ALA A N 1
ATOM 652 C CA . ALA A 1 85 ? -6.081 9.042 1.006 1.00 90.50 85 ALA A CA 1
ATOM 653 C C . ALA A 1 85 ? -4.699 9.616 1.351 1.00 90.50 85 ALA A C 1
ATOM 655 O O . ALA A 1 85 ? -3.709 9.407 0.645 1.00 90.50 85 ALA A O 1
ATOM 656 N N . LYS A 1 86 ? -4.635 10.347 2.466 1.00 90.62 86 LYS A N 1
ATOM 657 C CA . LYS A 1 86 ? -3.395 10.930 2.990 1.00 90.62 86 LYS A CA 1
ATOM 658 C C . LYS A 1 86 ? -2.539 9.881 3.689 1.00 90.62 86 LYS A C 1
ATOM 660 O O . LYS A 1 86 ? -3.064 8.896 4.211 1.00 90.62 86 LYS A O 1
ATOM 665 N N . VAL A 1 87 ? -1.240 10.158 3.785 1.00 87.44 87 VAL A N 1
ATOM 666 C CA . VAL A 1 87 ? -0.256 9.309 4.484 1.00 87.44 87 VAL A CA 1
ATOM 667 C C . VAL A 1 87 ? -0.700 8.952 5.904 1.00 87.44 87 VAL A C 1
ATOM 669 O O . VAL A 1 87 ? -0.535 7.818 6.336 1.00 87.44 87 VAL A O 1
ATOM 672 N N . GLN A 1 88 ? -1.364 9.869 6.614 1.00 88.62 88 GLN A N 1
ATOM 673 C CA . GLN A 1 88 ? -1.885 9.594 7.955 1.00 88.62 88 GLN A CA 1
ATOM 674 C C . GLN A 1 88 ? -2.839 8.387 7.999 1.00 88.62 88 GLN A C 1
ATOM 676 O O . GLN A 1 88 ? -2.777 7.596 8.936 1.00 88.62 88 GLN A O 1
ATOM 681 N N . ARG A 1 89 ? -3.706 8.212 6.991 1.00 89.81 89 ARG A N 1
ATOM 682 C CA . ARG A 1 89 ? -4.603 7.046 6.920 1.00 89.81 89 ARG A CA 1
ATOM 683 C C . ARG A 1 89 ? -3.845 5.761 6.619 1.00 89.81 89 ARG A C 1
ATOM 685 O O . ARG A 1 89 ? -4.201 4.720 7.155 1.00 89.81 89 ARG A O 1
ATOM 692 N N . PHE A 1 90 ? -2.798 5.843 5.807 1.00 90.12 90 PHE A N 1
ATOM 693 C CA . PHE A 1 90 ? -1.919 4.708 5.557 1.00 90.12 90 PHE A CA 1
ATOM 694 C C . PHE A 1 90 ? -1.173 4.283 6.830 1.00 90.12 90 PHE A C 1
ATOM 696 O O . PHE A 1 90 ? -1.134 3.100 7.146 1.00 90.12 90 PHE A O 1
ATOM 703 N N . ASN A 1 91 ? -0.678 5.235 7.626 1.00 89.06 91 ASN A N 1
ATOM 704 C CA . ASN A 1 91 ? -0.016 4.932 8.899 1.00 89.06 91 ASN A CA 1
ATOM 705 C C . ASN A 1 91 ? -0.960 4.241 9.897 1.00 89.06 91 ASN A C 1
ATOM 707 O O . ASN A 1 91 ? -0.554 3.287 10.550 1.00 89.06 91 ASN A O 1
ATOM 711 N N . GLN A 1 92 ? -2.231 4.652 9.958 1.00 91.00 92 GLN A N 1
ATOM 712 C CA . GLN A 1 92 ? -3.244 3.960 10.770 1.00 91.00 92 GLN A CA 1
ATOM 713 C C . GLN A 1 92 ? -3.454 2.507 10.329 1.00 91.00 92 GLN A C 1
ATOM 715 O O . GLN A 1 92 ? -3.609 1.620 11.164 1.00 91.00 92 GLN A O 1
ATOM 720 N N . TRP A 1 93 ? -3.447 2.251 9.020 1.00 93.25 93 TRP A N 1
ATOM 721 C CA . TRP A 1 93 ? -3.522 0.890 8.496 1.00 93.25 93 TRP A CA 1
ATOM 722 C C . TRP A 1 93 ? -2.289 0.062 8.878 1.00 93.25 93 TRP A C 1
ATOM 724 O O . TRP A 1 93 ? -2.439 -1.075 9.317 1.00 93.25 93 TRP A O 1
ATOM 734 N N . VAL A 1 94 ? -1.084 0.632 8.784 1.00 89.88 94 VAL A N 1
ATOM 735 C CA . VAL A 1 94 ? 0.156 -0.040 9.211 1.00 89.88 94 VAL A CA 1
ATOM 736 C C . VAL A 1 94 ? 0.109 -0.392 10.700 1.00 89.88 94 VAL A C 1
ATOM 738 O O . VAL A 1 94 ? 0.462 -1.508 11.078 1.00 89.88 94 VAL A O 1
ATOM 741 N N . GLU A 1 95 ? -0.366 0.520 11.550 1.00 89.88 95 GLU A N 1
ATOM 742 C CA . GLU A 1 95 ? -0.559 0.256 12.981 1.00 89.88 95 GLU A CA 1
ATOM 743 C C . GLU A 1 95 ? -1.561 -0.880 13.221 1.00 89.88 95 GLU A C 1
ATOM 745 O O . GLU A 1 95 ? -1.279 -1.786 14.006 1.00 89.88 95 GLU A O 1
ATOM 750 N N . PHE A 1 96 ? -2.690 -0.876 12.505 1.00 89.38 96 PHE A N 1
ATOM 751 C CA . PHE A 1 96 ? -3.686 -1.948 12.553 1.00 89.38 96 PHE A CA 1
ATOM 752 C C . PHE A 1 96 ? -3.095 -3.311 12.151 1.00 89.38 96 PHE A C 1
ATOM 754 O O . PHE A 1 96 ? -3.283 -4.299 12.860 1.00 89.38 96 PHE A O 1
ATOM 761 N N . GLN A 1 97 ? -2.332 -3.370 11.055 1.00 87.56 97 GLN A N 1
ATOM 762 C CA . GLN A 1 97 ? -1.650 -4.596 10.623 1.00 87.56 97 GLN A CA 1
ATOM 763 C C . GLN A 1 97 ? -0.648 -5.083 11.674 1.00 87.56 97 GLN A C 1
ATOM 765 O O . GLN A 1 97 ? -0.624 -6.267 12.004 1.00 87.56 97 GLN A O 1
ATOM 770 N N . ASN A 1 98 ? 0.139 -4.172 12.250 1.00 84.06 98 ASN A N 1
ATOM 771 C CA . ASN A 1 98 ? 1.111 -4.519 13.280 1.00 84.06 98 ASN A CA 1
ATOM 772 C C . ASN A 1 98 ? 0.436 -5.099 14.535 1.00 84.06 98 ASN A C 1
ATOM 774 O O . ASN A 1 98 ? 0.904 -6.089 15.093 1.00 84.06 98 ASN A O 1
ATOM 778 N N . GLN A 1 99 ? -0.690 -4.520 14.960 1.00 86.38 99 GLN A N 1
ATOM 779 C CA . GLN A 1 99 ? -1.481 -5.045 16.076 1.00 86.38 99 GLN A CA 1
ATOM 780 C C . GLN A 1 99 ? -2.036 -6.445 15.780 1.00 86.38 99 GLN A C 1
ATOM 782 O O . GLN A 1 99 ? -1.953 -7.315 16.645 1.00 86.38 99 GLN A O 1
ATOM 787 N N . SER A 1 100 ? -2.539 -6.682 14.561 1.00 82.88 100 SER A N 1
ATOM 788 C CA . SER A 1 100 ? -3.024 -8.006 14.136 1.00 82.88 100 SER A CA 1
ATOM 789 C C . SER A 1 100 ? -1.920 -9.062 14.213 1.00 82.88 100 SER A C 1
ATOM 791 O O . SER A 1 100 ? -2.116 -10.121 14.802 1.00 82.88 100 SER A O 1
ATOM 793 N N . ILE A 1 101 ? -0.728 -8.743 13.700 1.00 84.12 101 ILE A N 1
ATOM 794 C CA . ILE A 1 101 ? 0.431 -9.646 13.726 1.00 84.12 101 ILE A CA 1
ATOM 795 C C . ILE A 1 101 ? 0.852 -9.958 15.165 1.00 84.12 101 ILE A C 1
ATOM 797 O O . ILE A 1 101 ? 1.122 -11.111 15.496 1.00 84.12 101 ILE A O 1
ATOM 801 N N . HIS A 1 102 ? 0.908 -8.949 16.039 1.00 82.38 102 HIS A N 1
ATOM 802 C CA . HIS A 1 102 ? 1.240 -9.171 17.446 1.00 82.38 102 HIS A CA 1
ATOM 803 C C . HIS A 1 102 ? 0.231 -10.100 18.132 1.00 82.38 102 HIS A C 1
ATOM 805 O O . HIS A 1 102 ? 0.646 -11.032 18.81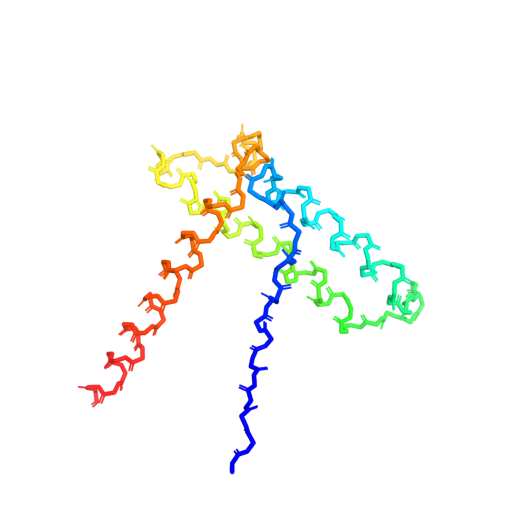9 1.00 82.38 102 HIS A O 1
ATOM 811 N N . ALA A 1 103 ? -1.066 -9.910 17.882 1.00 81.88 103 ALA A N 1
ATOM 812 C CA . ALA A 1 103 ? -2.105 -10.785 18.415 1.00 81.88 103 ALA A CA 1
ATOM 813 C C . ALA A 1 103 ? -1.974 -12.232 17.899 1.00 81.88 103 ALA A C 1
ATOM 815 O O . ALA A 1 103 ? -2.117 -13.181 18.670 1.00 81.88 103 ALA A O 1
ATOM 816 N N . GLU A 1 104 ? -1.661 -12.420 16.615 1.00 84.38 104 GLU A N 1
ATOM 817 C CA . GLU A 1 104 ? -1.416 -13.745 16.032 1.00 84.38 104 GLU A CA 1
ATOM 818 C C . GLU A 1 104 ? -0.197 -14.437 16.657 1.00 84.38 104 GLU A C 1
ATOM 820 O O . GLU A 1 104 ? -0.270 -15.613 17.018 1.00 84.38 104 GLU A O 1
ATOM 825 N N . ILE A 1 105 ? 0.909 -13.711 16.848 1.00 84.50 105 ILE A N 1
ATOM 826 C CA . ILE A 1 105 ? 2.121 -14.241 17.491 1.00 84.50 105 ILE A CA 1
ATOM 827 C C . ILE A 1 105 ? 1.841 -14.657 18.937 1.00 84.50 105 ILE A C 1
ATOM 829 O O . ILE A 1 105 ? 2.302 -15.715 19.369 1.00 84.50 105 ILE A O 1
ATOM 833 N N . ASP A 1 106 ? 1.100 -13.846 19.690 1.00 87.31 106 ASP A N 1
ATOM 834 C CA . ASP A 1 106 ? 0.767 -14.158 21.079 1.00 87.31 106 ASP A CA 1
ATOM 835 C C . ASP A 1 106 ? -0.159 -15.379 21.172 1.00 87.31 106 ASP A C 1
ATOM 837 O O . ASP A 1 106 ? 0.047 -16.240 22.028 1.00 87.31 106 ASP A O 1
ATOM 841 N N . ASN A 1 107 ? -1.111 -15.530 20.246 1.00 86.19 107 ASN A N 1
ATOM 842 C CA . ASN A 1 107 ? -1.944 -16.731 20.159 1.00 86.19 107 ASN A CA 1
ATOM 843 C C . ASN A 1 107 ? -1.122 -17.995 19.875 1.00 86.19 107 ASN A C 1
ATOM 845 O O . ASN A 1 107 ? -1.374 -19.026 20.491 1.00 86.19 107 ASN A O 1
ATOM 849 N N . LEU A 1 108 ? -0.119 -17.919 18.994 1.00 86.56 108 LEU A N 1
ATOM 850 C CA . LEU A 1 108 ? 0.768 -19.050 18.694 1.00 86.56 108 LEU A CA 1
ATOM 851 C C . LEU A 1 108 ? 1.679 -19.433 19.869 1.00 86.56 108 LEU A C 1
ATOM 853 O O . LEU A 1 108 ? 2.074 -20.586 19.979 1.00 86.56 108 LEU A O 1
ATOM 857 N N . ARG A 1 109 ? 2.036 -18.482 20.741 1.00 83.50 109 ARG A N 1
ATOM 858 C CA . ARG A 1 109 ? 2.877 -18.737 21.926 1.00 83.50 109 ARG A CA 1
ATOM 859 C C . ARG A 1 109 ? 2.132 -19.397 23.084 1.00 83.50 109 ARG A C 1
ATOM 861 O O . ARG A 1 109 ? 2.779 -19.965 23.957 1.00 83.50 109 ARG A O 1
ATOM 868 N N . ASN A 1 110 ? 0.808 -19.267 23.110 1.00 76.12 110 ASN A N 1
ATOM 869 C CA . ASN A 1 110 ? -0.060 -19.801 24.160 1.00 76.12 110 ASN A CA 1
ATOM 870 C C . ASN A 1 110 ? -0.688 -21.161 23.787 1.00 76.12 110 ASN A C 1
ATOM 872 O O . ASN A 1 110 ? -1.567 -21.636 24.508 1.00 76.12 110 ASN A O 1
ATOM 876 N N . GLN A 1 111 ? -0.261 -21.757 22.667 1.00 67.19 111 GLN A N 1
ATOM 877 C CA . GLN A 1 111 ? -0.569 -23.127 22.236 1.00 67.19 111 GLN A CA 1
ATOM 878 C C . GLN A 1 111 ? 0.578 -24.068 22.610 1.00 67.19 111 GLN A C 1
ATOM 880 O O . GLN A 1 111 ? 0.273 -25.227 22.966 1.00 67.19 111 GLN A O 1
#